Protein AF-A0A317WY91-F1 (afdb_monomer_lite)

Secondary structure (DSSP, 8-state):
--EEEEEEEE--HHHHHSS--SS-HHHHHHHHT--TTS--EEEEEEEEE-TT------TTSEEEEPP---SSTTS-------------TTS-PPPGGGS---SGGGTGGG-

InterPro domains:
  IPR025340 Protein of unknown function DUF4246 [PTHR33119] (3-110)
  IPR049192 Domain of unknown function DUF4246, C-terminal [PF14033] (2-110)

Foldseek 3Di:
DWWKKWKKAFDPCVVVVPDDPPPCQVVVCVVQVHDVPDGRMGGPGIDTGDPPDDDDDDPRIDIDTDDDDDPDNVDDDDDDDDDDDDDDPPDDDDDPVPVPPPDCVVCVVVD

Organism: NCBI:txid1448321

Radius of gyration: 21.19 Å; chains: 1; bounding box: 37×43×60 Å

Sequence (111 aa):
MPSHLEFRHTMDGKKWQTGECEHRCETLEAFFGFQRLMPAIQNLGSVLTKSGRLLAFSNTFQHRVQPLCITDATKPGHQKVLAMSLVGPYIHILSTANVPPQRKDWWADEV

pLDDT: mean 80.26, std 12.24, range [51.81, 96.56]

Structure (mmCIF, N/CA/C/O backbone):
data_AF-A0A317WY91-F1
#
_entry.id   AF-A0A317WY91-F1
#
loop_
_atom_site.group_PDB
_atom_site.id
_atom_site.type_symbol
_atom_site.label_atom_id
_atom_site.label_alt_id
_atom_site.label_comp_id
_atom_site.label_asym_id
_atom_site.label_entity_id
_atom_site.label_seq_id
_atom_site.pdbx_PDB_ins_code
_atom_site.Cartn_x
_atom_site.Cartn_y
_atom_site.Cartn_z
_atom_site.occupancy
_atom_site.B_iso_or_equiv
_atom_site.auth_seq_id
_atom_site.auth_comp_id
_atom_site.auth_asym_id
_atom_site.auth_atom_id
_atom_site.pdbx_PDB_model_num
ATOM 1 N N . MET A 1 1 ? -12.179 10.935 8.879 1.00 62.97 1 MET A N 1
ATOM 2 C CA . MET A 1 1 ? -11.136 11.484 7.989 1.00 62.97 1 MET A CA 1
ATOM 3 C C . MET A 1 1 ? -10.733 10.408 6.997 1.00 62.97 1 MET A C 1
ATOM 5 O O . MET A 1 1 ? -10.324 9.349 7.454 1.00 62.97 1 MET A O 1
ATOM 9 N N . PRO A 1 2 ? -10.944 10.604 5.686 1.00 72.44 2 PRO A N 1
ATOM 10 C CA . PRO A 1 2 ? -10.503 9.646 4.678 1.00 72.44 2 PRO A CA 1
ATOM 11 C C . PRO A 1 2 ? -9.007 9.850 4.371 1.00 72.44 2 PRO A C 1
ATOM 13 O O . PRO A 1 2 ? -8.600 10.956 4.025 1.00 72.44 2 PRO A O 1
ATOM 16 N N . SER A 1 3 ? -8.190 8.806 4.520 1.00 87.12 3 SER A N 1
ATOM 17 C CA . SER A 1 3 ? -6.778 8.797 4.093 1.00 87.12 3 SER A CA 1
ATOM 18 C C . SER A 1 3 ? -6.672 8.394 2.619 1.00 87.12 3 SER A C 1
ATOM 20 O O . SER A 1 3 ? -7.665 7.947 2.039 1.00 87.12 3 SER A O 1
ATOM 22 N N . HIS A 1 4 ? -5.510 8.534 1.979 1.00 93.31 4 HIS A N 1
ATOM 23 C CA . HIS A 1 4 ? -5.302 7.967 0.642 1.00 93.31 4 HIS A CA 1
ATOM 24 C C . HIS A 1 4 ? -4.435 6.715 0.696 1.00 93.31 4 HIS A C 1
ATOM 26 O O . HIS A 1 4 ? -3.550 6.580 1.541 1.00 93.31 4 HIS A O 1
ATOM 32 N N . LEU A 1 5 ? -4.680 5.827 -0.259 1.00 94.94 5 LEU A N 1
ATOM 33 C CA . LEU A 1 5 ? -3.800 4.725 -0.593 1.00 94.94 5 LEU A CA 1
ATOM 34 C C . LEU A 1 5 ? -3.016 5.119 -1.845 1.00 94.94 5 LEU A C 1
ATOM 36 O O . LEU A 1 5 ? -3.607 5.325 -2.904 1.00 94.94 5 LEU A O 1
ATOM 40 N N . GLU A 1 6 ? -1.710 5.300 -1.700 1.00 96.56 6 GLU A N 1
ATOM 41 C CA . GLU A 1 6 ? -0.792 5.577 -2.806 1.00 96.56 6 GLU A CA 1
ATOM 42 C C . GLU A 1 6 ? -0.290 4.284 -3.422 1.00 96.56 6 GLU A C 1
ATOM 44 O O . GLU A 1 6 ? -0.049 3.318 -2.699 1.00 96.56 6 GLU A O 1
ATOM 49 N N . P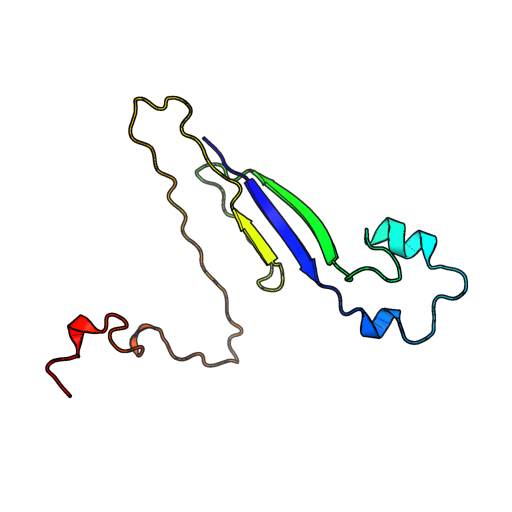HE A 1 7 ? -0.070 4.296 -4.733 1.00 95.88 7 PHE A N 1
ATOM 50 C CA . PHE A 1 7 ? 0.391 3.147 -5.493 1.00 95.88 7 PHE A CA 1
ATOM 51 C C . PHE A 1 7 ? 1.613 3.492 -6.339 1.00 95.88 7 PHE A C 1
ATOM 53 O O . PHE A 1 7 ? 1.689 4.543 -6.983 1.00 95.88 7 PHE A O 1
ATOM 60 N N . ARG A 1 8 ? 2.551 2.551 -6.390 1.00 93.69 8 ARG A N 1
ATOM 61 C CA . ARG A 1 8 ? 3.659 2.543 -7.343 1.00 93.69 8 ARG A CA 1
ATOM 62 C C . ARG A 1 8 ? 3.892 1.134 -7.869 1.00 93.69 8 ARG A C 1
ATOM 64 O O . ARG A 1 8 ? 3.567 0.142 -7.212 1.00 93.69 8 ARG A O 1
ATOM 71 N N . HIS A 1 9 ? 4.492 1.046 -9.041 1.00 90.81 9 HIS A N 1
ATOM 72 C CA . HIS A 1 9 ? 4.799 -0.214 -9.696 1.00 90.81 9 HIS A CA 1
ATOM 73 C C . HIS A 1 9 ? 6.255 -0.216 -10.151 1.00 90.81 9 HIS A C 1
ATOM 75 O O . HIS A 1 9 ? 6.724 0.740 -10.765 1.00 90.81 9 HIS A O 1
ATOM 81 N N . THR A 1 10 ? 6.980 -1.283 -9.823 1.00 86.56 10 THR A N 1
ATOM 82 C CA . THR A 1 10 ? 8.329 -1.501 -10.345 1.00 86.56 10 THR A CA 1
ATOM 83 C C . THR A 1 10 ? 8.211 -2.236 -11.668 1.00 86.56 10 THR A C 1
ATOM 85 O O . THR A 1 10 ? 7.693 -3.348 -11.717 1.00 86.56 10 THR A O 1
ATOM 88 N N . MET A 1 11 ? 8.694 -1.617 -12.735 1.00 76.69 11 MET A N 1
ATOM 89 C CA . MET A 1 11 ? 8.809 -2.256 -14.035 1.00 76.69 11 MET A CA 1
ATOM 90 C C . MET A 1 11 ? 10.113 -3.041 -14.123 1.00 76.69 11 MET A C 1
ATOM 92 O O . MET A 1 11 ? 11.126 -2.681 -13.520 1.00 76.69 11 MET A O 1
ATOM 96 N N . ASP A 1 12 ? 10.103 -4.104 -14.922 1.00 71.31 12 ASP A N 1
ATOM 97 C CA . ASP A 1 12 ? 11.321 -4.828 -15.260 1.00 71.31 12 ASP A CA 1
ATOM 98 C C . ASP A 1 12 ? 12.191 -3.973 -16.193 1.00 71.31 12 ASP A C 1
ATOM 100 O O . ASP A 1 12 ? 12.026 -3.970 -17.413 1.00 71.31 12 ASP A O 1
ATOM 104 N N . GLY A 1 13 ? 13.115 -3.218 -15.597 1.00 59.94 13 GLY A N 1
ATOM 105 C CA . GLY A 1 13 ? 14.046 -2.352 -16.316 1.00 59.94 13 GLY A CA 1
ATOM 106 C C . GLY A 1 13 ? 14.963 -3.103 -17.285 1.00 59.94 13 GLY A C 1
ATOM 107 O O . GLY A 1 13 ? 15.453 -2.489 -18.229 1.00 59.94 13 GLY A O 1
ATOM 108 N N . LYS A 1 14 ? 15.168 -4.421 -17.114 1.00 59.94 14 LYS A N 1
ATOM 109 C CA . LYS A 1 14 ? 16.048 -5.202 -17.999 1.00 59.94 14 LYS A CA 1
ATOM 110 C C . LYS A 1 14 ? 15.464 -5.333 -19.403 1.00 59.94 14 LYS A C 1
ATOM 112 O O . LYS A 1 14 ? 16.206 -5.174 -20.365 1.00 59.94 14 LYS A O 1
ATOM 117 N N . LYS A 1 15 ? 14.140 -5.505 -19.525 1.00 57.94 15 LYS A N 1
ATOM 118 C CA . LYS A 1 15 ? 13.442 -5.543 -20.826 1.00 57.94 15 LYS A CA 1
ATOM 119 C C . LYS A 1 15 ? 13.585 -4.245 -21.625 1.00 57.94 15 LYS A C 1
ATOM 121 O O . LYS A 1 15 ? 13.566 -4.288 -22.846 1.00 57.94 15 LYS A O 1
ATOM 126 N N . TRP A 1 16 ? 13.764 -3.113 -20.944 1.00 56.75 16 TRP A N 1
ATOM 127 C CA . TRP A 1 16 ? 13.928 -1.794 -21.567 1.00 56.75 16 TRP A CA 1
ATOM 128 C C . TRP A 1 16 ? 15.394 -1.411 -21.828 1.00 56.75 16 TRP A C 1
ATOM 130 O O . TRP A 1 16 ? 15.662 -0.469 -22.575 1.00 56.75 16 TRP A O 1
ATOM 140 N N . GLN A 1 17 ? 16.348 -2.118 -21.212 1.00 53.62 17 GLN A N 1
ATOM 141 C CA . GLN A 1 17 ? 17.788 -1.899 -21.392 1.00 53.62 17 GLN A CA 1
ATOM 142 C C . GLN A 1 17 ? 18.343 -2.663 -22.603 1.00 53.62 17 GLN A C 1
ATOM 144 O O . GLN A 1 17 ? 19.253 -2.174 -23.267 1.00 53.62 17 GLN A O 1
ATOM 149 N N . THR A 1 18 ? 17.770 -3.820 -22.943 1.00 51.81 18 THR A N 1
ATOM 150 C CA . THR A 1 18 ? 18.139 -4.602 -24.131 1.00 51.81 18 THR A CA 1
ATOM 151 C C . THR A 1 18 ? 17.366 -4.150 -25.377 1.00 51.81 18 THR A C 1
ATOM 153 O O . THR A 1 18 ? 16.417 -4.796 -25.796 1.00 51.81 18 THR A O 1
ATOM 156 N N . GLY A 1 19 ? 17.799 -3.048 -25.994 1.00 55.41 19 GLY A N 1
ATOM 157 C CA . GLY A 1 19 ? 18.022 -3.073 -27.448 1.00 55.41 19 GLY A CA 1
ATOM 158 C C . GLY A 1 19 ? 16.947 -2.646 -28.460 1.00 55.41 19 GLY A C 1
ATOM 159 O O . GLY A 1 19 ? 17.152 -2.959 -29.623 1.00 55.41 19 GLY A O 1
ATOM 160 N N . GLU A 1 20 ? 15.873 -1.914 -28.130 1.00 53.28 20 GLU A N 1
ATOM 161 C CA . GLU A 1 20 ? 14.932 -1.450 -29.192 1.00 53.28 20 GLU A CA 1
ATOM 162 C C . GLU A 1 20 ? 14.621 0.053 -29.225 1.00 53.28 20 GLU A C 1
ATOM 164 O O . GLU A 1 20 ? 13.972 0.541 -30.149 1.00 53.28 20 GLU A O 1
ATOM 169 N N . CYS A 1 21 ? 15.092 0.835 -28.257 1.00 55.34 21 CYS A N 1
ATOM 170 C CA . CYS A 1 21 ? 14.713 2.245 -28.171 1.00 55.34 21 CYS A CA 1
ATOM 171 C C . CYS A 1 21 ? 15.913 3.160 -28.443 1.00 55.34 21 CYS A C 1
ATOM 173 O O . CYS A 1 21 ? 16.458 3.772 -27.528 1.00 55.34 21 CYS A O 1
ATOM 175 N N . GLU A 1 22 ? 16.371 3.243 -29.690 1.00 55.66 22 GLU A N 1
ATOM 176 C CA . GLU A 1 22 ? 17.392 4.235 -30.076 1.00 55.66 22 GLU A CA 1
ATOM 177 C C . GLU A 1 22 ? 16.753 5.577 -30.486 1.00 55.66 22 GLU A C 1
ATOM 179 O O . GLU A 1 22 ? 17.348 6.633 -30.297 1.00 55.66 22 GLU A O 1
ATOM 184 N N . HIS A 1 23 ? 15.483 5.566 -30.924 1.00 55.00 23 HIS A N 1
ATOM 185 C CA . HIS A 1 23 ? 14.790 6.763 -31.436 1.00 55.00 23 HIS A CA 1
ATOM 186 C C . HIS A 1 23 ? 13.370 7.002 -30.874 1.00 55.00 23 HIS A C 1
ATOM 188 O O . HIS A 1 23 ? 12.654 7.870 -31.364 1.00 55.00 23 HIS A O 1
ATOM 194 N N . ARG A 1 24 ? 12.929 6.249 -29.849 1.00 56.72 24 ARG A N 1
ATOM 195 C CA . ARG A 1 24 ? 11.557 6.340 -29.286 1.00 56.72 24 ARG A CA 1
ATOM 196 C C . ARG A 1 24 ? 11.469 6.434 -27.758 1.00 56.72 24 ARG A C 1
ATOM 198 O O . ARG A 1 24 ? 10.391 6.263 -27.198 1.00 56.72 24 ARG A O 1
ATOM 205 N N . CYS A 1 25 ? 12.574 6.716 -27.071 1.00 61.69 25 CYS A N 1
ATOM 206 C CA . CYS A 1 25 ? 12.590 6.728 -25.604 1.00 61.69 25 CYS A CA 1
ATOM 207 C C . CYS A 1 25 ? 11.711 7.805 -24.984 1.00 61.69 25 CYS A C 1
ATOM 209 O O . CYS A 1 25 ? 10.965 7.497 -24.066 1.00 61.69 25 CYS A O 1
ATOM 211 N N . GLU A 1 26 ? 11.731 9.025 -25.514 1.00 67.25 26 GLU A N 1
ATOM 212 C CA . GLU A 1 26 ? 11.035 10.157 -24.887 1.00 67.25 26 GLU A CA 1
ATOM 213 C C . GLU A 1 26 ? 9.517 9.938 -24.788 1.00 67.25 26 GLU A C 1
ATOM 215 O O . GLU A 1 26 ? 8.895 10.266 -23.781 1.00 67.25 26 GLU A O 1
ATOM 220 N N . THR A 1 27 ? 8.911 9.312 -25.802 1.00 71.62 27 THR A N 1
ATOM 221 C CA . THR A 1 27 ? 7.467 9.017 -25.798 1.00 71.62 27 THR A CA 1
ATOM 222 C C . THR A 1 27 ? 7.096 7.923 -24.803 1.00 71.62 27 THR A C 1
ATOM 224 O O . THR A 1 27 ? 6.060 8.021 -24.151 1.00 71.62 27 THR A O 1
ATOM 227 N N . LEU A 1 28 ? 7.938 6.901 -24.651 1.00 73.38 28 LEU A N 1
ATOM 228 C CA . LEU A 1 28 ? 7.713 5.820 -23.690 1.00 73.38 28 LEU A CA 1
ATOM 229 C C . LEU A 1 28 ? 7.953 6.289 -22.255 1.00 73.38 28 LEU A C 1
ATOM 231 O O . LEU A 1 28 ? 7.174 5.953 -21.369 1.00 73.38 28 LEU A O 1
ATOM 235 N N . GLU A 1 29 ? 8.977 7.107 -22.034 1.00 76.69 29 GLU A N 1
ATOM 236 C CA . GLU A 1 29 ? 9.258 7.741 -20.745 1.00 76.69 29 GLU A CA 1
ATOM 237 C C . GLU A 1 29 ? 8.110 8.652 -20.307 1.00 76.69 29 GLU A C 1
ATOM 239 O O . GLU A 1 29 ? 7.654 8.557 -19.169 1.00 76.69 29 GLU A O 1
ATOM 244 N N . ALA A 1 30 ? 7.570 9.461 -21.224 1.00 78.25 30 ALA A N 1
ATOM 245 C CA . ALA A 1 30 ? 6.391 10.282 -20.959 1.00 78.25 30 ALA A CA 1
ATOM 246 C C . ALA A 1 30 ? 5.135 9.436 -20.691 1.00 78.25 30 ALA A C 1
ATOM 248 O O . ALA A 1 30 ? 4.376 9.733 -19.770 1.00 78.25 30 ALA A O 1
ATOM 249 N N . PHE A 1 31 ? 4.917 8.370 -21.468 1.00 79.62 31 PHE A N 1
ATOM 250 C CA . PHE A 1 31 ? 3.734 7.516 -21.334 1.00 79.62 31 PHE A CA 1
ATOM 251 C C . PHE A 1 31 ? 3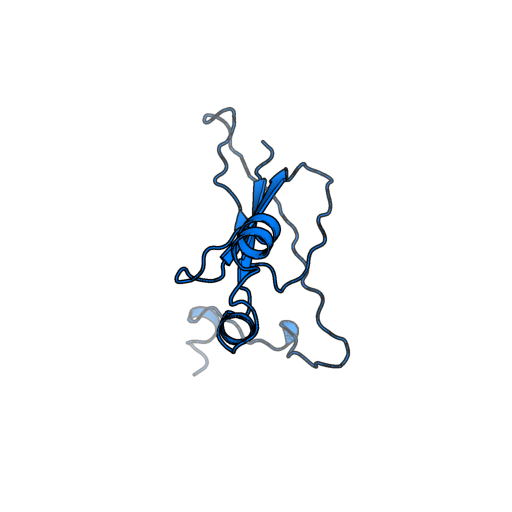.743 6.696 -20.039 1.00 79.62 31 PHE A C 1
ATOM 253 O O . PHE A 1 31 ? 2.733 6.595 -19.342 1.00 79.62 31 PHE A O 1
ATOM 260 N N . PHE A 1 32 ? 4.886 6.106 -19.703 1.00 75.25 32 PHE A N 1
ATOM 261 C CA . PHE A 1 32 ? 5.037 5.244 -18.535 1.00 75.25 32 PHE A CA 1
ATOM 262 C C . PHE A 1 32 ? 5.528 5.989 -17.287 1.00 75.25 32 PHE A C 1
ATOM 264 O O . PHE A 1 32 ? 5.487 5.421 -16.195 1.00 75.25 32 PHE A O 1
ATOM 271 N N . GLY A 1 33 ? 5.949 7.247 -17.415 1.00 75.00 33 GLY A N 1
ATOM 272 C CA . GLY A 1 33 ? 6.340 8.113 -16.304 1.00 75.00 33 GLY A CA 1
ATOM 273 C C . GLY A 1 33 ? 7.649 7.712 -15.619 1.00 75.00 33 GLY A C 1
ATOM 274 O O . GLY A 1 33 ? 7.750 7.849 -14.400 1.00 75.00 33 GLY A O 1
ATOM 275 N N . PHE A 1 34 ? 8.630 7.195 -16.364 1.00 73.56 34 PHE A N 1
ATOM 276 C CA . PHE A 1 34 ? 9.966 6.856 -15.848 1.00 73.56 34 PHE A CA 1
ATOM 277 C C . PHE A 1 34 ? 11.068 7.458 -16.729 1.00 73.56 34 PHE A C 1
ATOM 279 O O . PHE A 1 34 ? 10.792 7.879 -17.842 1.00 73.56 34 PHE A O 1
ATOM 286 N N . GLN A 1 35 ? 12.312 7.494 -16.241 1.00 72.44 35 GLN A N 1
ATOM 287 C CA . GLN A 1 35 ? 13.476 8.003 -16.983 1.00 72.44 35 GLN A CA 1
ATOM 288 C C . GLN A 1 35 ? 14.482 6.879 -17.247 1.00 72.44 35 GLN A C 1
ATOM 290 O O . GLN A 1 35 ? 14.757 6.078 -16.341 1.00 72.44 35 GLN A O 1
ATOM 295 N N . ARG A 1 36 ? 15.080 6.826 -18.449 1.00 63.28 36 ARG A N 1
ATOM 296 C CA . ARG A 1 36 ? 16.275 6.006 -18.697 1.00 63.28 36 ARG A CA 1
ATOM 297 C C . ARG A 1 36 ? 17.336 6.371 -17.665 1.00 63.28 36 ARG A C 1
ATOM 299 O O . ARG A 1 36 ? 17.602 7.543 -17.441 1.00 63.28 36 ARG A O 1
ATOM 306 N N . LEU A 1 37 ? 17.962 5.356 -17.071 1.00 69.88 37 LEU A N 1
ATOM 307 C CA . LEU A 1 37 ? 18.993 5.459 -16.021 1.00 69.88 37 LEU A CA 1
ATOM 308 C C . LEU A 1 37 ? 18.482 5.677 -14.587 1.00 69.88 37 LEU A C 1
ATOM 310 O O . LEU A 1 37 ? 19.272 5.553 -13.654 1.00 69.88 37 LEU A O 1
ATOM 314 N N . MET A 1 38 ? 17.184 5.900 -14.379 1.00 71.25 38 MET A N 1
ATOM 315 C CA . MET A 1 38 ? 16.580 5.864 -13.043 1.00 71.25 38 MET A CA 1
ATOM 316 C C . MET A 1 38 ? 15.983 4.480 -12.752 1.00 71.25 38 MET A C 1
ATOM 318 O O . MET A 1 38 ? 15.722 3.707 -13.682 1.00 71.25 38 MET A O 1
ATOM 322 N N . PRO A 1 39 ? 15.740 4.129 -11.473 1.00 73.88 39 PRO A N 1
ATOM 323 C CA . PRO A 1 39 ? 14.938 2.959 -11.148 1.00 73.88 39 PRO A CA 1
ATOM 324 C C . PRO A 1 39 ? 13.620 3.015 -11.923 1.00 73.88 39 PRO A C 1
ATOM 326 O O . PRO A 1 39 ? 12.938 4.039 -11.897 1.00 73.88 39 PRO A O 1
ATOM 329 N N . ALA A 1 40 ? 13.269 1.924 -12.606 1.00 79.75 40 ALA A N 1
ATOM 330 C CA . ALA A 1 40 ? 12.058 1.829 -13.416 1.00 79.75 40 ALA A CA 1
ATOM 331 C C . ALA A 1 40 ? 10.819 1.737 -12.507 1.00 79.75 40 ALA A C 1
ATOM 333 O O . ALA A 1 40 ? 10.202 0.685 -12.350 1.00 79.75 40 ALA A O 1
ATOM 334 N N . ILE A 1 41 ? 10.510 2.835 -11.823 1.00 85.75 41 ILE A N 1
ATOM 335 C CA . ILE A 1 41 ? 9.404 2.976 -10.885 1.00 85.75 41 ILE A CA 1
ATOM 336 C C . ILE A 1 41 ? 8.382 3.899 -11.528 1.00 85.75 41 ILE A C 1
ATOM 338 O O . ILE A 1 41 ? 8.660 5.067 -11.781 1.00 85.75 41 ILE A O 1
ATOM 342 N N . GLN A 1 42 ? 7.182 3.376 -11.732 1.00 87.25 42 GLN A N 1
ATOM 343 C CA . GLN A 1 42 ? 6.029 4.152 -12.153 1.00 87.25 42 GLN A CA 1
ATOM 344 C C . GLN A 1 42 ? 5.189 4.519 -10.939 1.00 87.25 42 GLN A C 1
ATOM 346 O O . GLN A 1 42 ? 4.705 3.644 -10.213 1.00 87.25 42 GLN A O 1
ATOM 351 N N . ASN A 1 43 ? 4.986 5.816 -10.733 1.00 89.75 43 ASN A N 1
ATOM 352 C CA . ASN A 1 43 ? 4.042 6.313 -9.741 1.00 89.75 43 ASN A CA 1
ATOM 353 C C . ASN A 1 43 ? 2.632 6.264 -10.339 1.00 89.75 43 ASN A C 1
ATOM 355 O O . ASN A 1 43 ? 2.358 6.930 -11.332 1.00 89.75 43 ASN A O 1
ATOM 359 N N . LEU A 1 44 ? 1.742 5.474 -9.737 1.00 91.69 44 LEU A N 1
ATOM 360 C CA . LEU A 1 44 ? 0.364 5.289 -10.212 1.00 91.69 44 LEU A CA 1
ATOM 361 C C . LEU A 1 44 ? -0.619 6.284 -9.569 1.00 91.69 44 LEU A C 1
ATOM 363 O O . LEU A 1 44 ? -1.792 6.322 -9.929 1.00 91.69 44 LEU A O 1
ATOM 367 N N . GLY A 1 45 ? -0.144 7.093 -8.618 1.00 93.19 45 GLY A N 1
ATOM 368 C CA . GLY A 1 45 ? -0.939 8.098 -7.918 1.00 93.19 45 GLY A CA 1
ATOM 369 C C . GLY A 1 45 ? -1.579 7.564 -6.640 1.00 93.19 45 GLY A C 1
ATOM 370 O O . GLY A 1 45 ? -1.078 6.623 -6.021 1.00 93.19 45 GLY A O 1
ATOM 371 N N . SER A 1 46 ? -2.666 8.203 -6.206 1.00 95.44 46 SER A N 1
ATOM 372 C CA . SER A 1 46 ? -3.329 7.890 -4.941 1.00 95.44 46 SER A CA 1
ATOM 373 C C . SER A 1 46 ? -4.848 7.843 -5.071 1.00 95.44 46 SER A C 1
ATOM 375 O O . SER A 1 46 ? -5.449 8.509 -5.914 1.00 95.44 46 SER A O 1
ATOM 377 N N . VAL A 1 47 ? -5.482 7.035 -4.221 1.00 95.19 47 VAL A N 1
ATOM 378 C CA . VAL A 1 47 ? -6.936 6.859 -4.190 1.00 95.19 47 VAL A CA 1
ATOM 379 C C . VAL A 1 47 ? -7.460 7.136 -2.792 1.00 95.19 47 VAL A C 1
ATOM 381 O O . VAL A 1 47 ? -6.969 6.596 -1.803 1.00 95.19 47 VAL A O 1
ATOM 384 N N . LEU A 1 48 ? -8.505 7.956 -2.708 1.00 93.19 48 LEU A N 1
ATOM 385 C CA . LEU A 1 48 ? -9.157 8.294 -1.449 1.00 93.19 48 LEU A CA 1
ATOM 386 C C . LEU A 1 48 ? -9.869 7.075 -0.830 1.00 93.19 48 LEU A C 1
ATOM 388 O O . LEU A 1 48 ? -10.761 6.480 -1.448 1.00 93.19 48 LEU A O 1
ATOM 392 N N . THR A 1 49 ? -9.538 6.754 0.418 1.00 92.19 49 THR A N 1
ATOM 393 C CA . THR A 1 49 ? -10.117 5.656 1.210 1.00 92.19 49 THR A CA 1
ATOM 394 C C . THR A 1 49 ? -11.283 6.170 2.060 1.00 92.19 49 THR A C 1
ATOM 396 O O . THR A 1 49 ? -11.162 6.548 3.225 1.00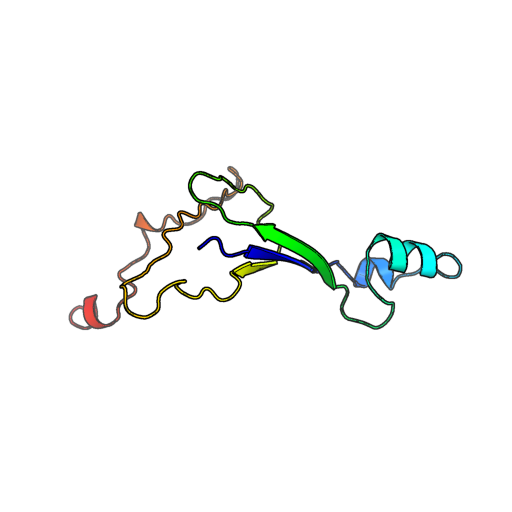 92.19 49 THR A O 1
ATOM 399 N N . LYS A 1 50 ? -12.463 6.259 1.440 1.00 89.75 50 LYS A N 1
ATOM 400 C CA . LYS A 1 50 ? -13.699 6.625 2.148 1.00 89.75 50 LYS A CA 1
ATOM 401 C C . LYS A 1 50 ? -14.286 5.406 2.861 1.00 89.75 50 LYS A C 1
ATOM 403 O O . LYS A 1 50 ? -14.149 4.285 2.383 1.00 89.75 50 LYS A O 1
ATOM 408 N N . SER A 1 51 ? -14.990 5.637 3.969 1.00 89.50 51 SER A N 1
ATOM 409 C CA . SER A 1 51 ? -15.784 4.583 4.612 1.00 89.50 51 SER A CA 1
ATOM 410 C C . SER A 1 51 ? -16.800 3.995 3.625 1.00 89.50 51 SER A C 1
ATOM 412 O O . SER A 1 51 ? -17.330 4.721 2.783 1.00 89.50 51 SER A O 1
ATOM 414 N N . GLY A 1 52 ? -17.040 2.685 3.711 1.00 91.50 52 GLY A N 1
ATOM 415 C CA . GLY A 1 52 ? -17.949 1.962 2.814 1.00 91.50 52 GLY A CA 1
ATOM 416 C C . GLY A 1 52 ? -17.422 1.741 1.391 1.00 91.50 52 GLY A C 1
ATOM 417 O O . GLY A 1 52 ? -18.164 1.254 0.544 1.00 91.50 52 GLY A O 1
ATOM 418 N N . ARG A 1 53 ? -16.160 2.087 1.099 1.00 92.81 53 ARG A N 1
ATOM 419 C CA . ARG A 1 53 ? -15.535 1.852 -0.210 1.00 92.81 53 ARG A CA 1
ATOM 420 C C . ARG A 1 53 ? -14.691 0.582 -0.198 1.00 92.81 53 ARG A C 1
ATOM 422 O O . ARG A 1 53 ? -13.801 0.444 0.636 1.00 92.81 53 ARG A O 1
ATOM 429 N N . LEU A 1 54 ? -14.911 -0.277 -1.190 1.00 94.56 54 LEU A N 1
ATOM 430 C CA . LEU A 1 54 ? -14.027 -1.393 -1.513 1.00 94.56 54 LEU A CA 1
ATOM 431 C C . LEU A 1 54 ? -13.030 -0.965 -2.596 1.00 94.56 54 LEU A C 1
ATOM 433 O O . LEU A 1 54 ? -13.413 -0.330 -3.578 1.00 94.56 54 LEU A O 1
ATOM 437 N N . LEU A 1 55 ? -11.755 -1.305 -2.406 1.00 94.19 55 LEU A N 1
ATOM 438 C CA . LEU A 1 55 ? -10.696 -1.126 -3.398 1.00 94.19 55 LEU A CA 1
ATOM 439 C C . LEU A 1 55 ? -10.141 -2.503 -3.763 1.00 94.19 55 LEU A C 1
ATOM 441 O O . LEU A 1 55 ? -9.708 -3.238 -2.881 1.00 94.19 55 LEU A O 1
ATOM 445 N N . ALA A 1 56 ? -10.151 -2.831 -5.052 1.00 95.12 56 ALA A N 1
ATOM 446 C CA . ALA A 1 56 ? -9.546 -4.043 -5.590 1.00 95.12 56 ALA A CA 1
ATOM 447 C C . ALA A 1 56 ? -8.407 -3.647 -6.532 1.00 95.12 56 ALA A C 1
ATOM 449 O O . ALA A 1 56 ? -8.595 -2.822 -7.426 1.00 95.12 56 ALA A O 1
ATOM 450 N N . PHE A 1 57 ? -7.223 -4.207 -6.310 1.00 94.69 57 PHE A N 1
ATOM 451 C CA . PHE A 1 57 ? -6.028 -3.918 -7.095 1.00 94.69 57 PHE A CA 1
ATOM 452 C C . PHE A 1 57 ? -5.102 -5.138 -7.119 1.00 94.69 57 PHE A C 1
ATOM 454 O O . PHE A 1 57 ? -5.249 -6.056 -6.315 1.00 94.69 57 PHE A O 1
ATOM 461 N N . SER A 1 58 ? -4.159 -5.161 -8.064 1.00 92.50 58 SER A N 1
ATOM 462 C CA . SER A 1 58 ? -3.182 -6.246 -8.171 1.00 92.50 58 SER A CA 1
ATOM 463 C C . SER A 1 58 ? -2.208 -6.239 -6.991 1.00 92.50 58 SER A C 1
ATOM 465 O O . SER A 1 58 ? -1.631 -5.198 -6.676 1.00 92.50 58 SER A O 1
ATOM 467 N N . ASN A 1 59 ? -1.919 -7.415 -6.424 1.00 90.50 59 ASN A N 1
ATOM 468 C CA . ASN A 1 59 ? -0.889 -7.585 -5.388 1.00 90.50 59 ASN A CA 1
ATOM 469 C C . ASN A 1 59 ? 0.529 -7.221 -5.876 1.00 90.50 59 ASN A C 1
ATOM 471 O O . ASN A 1 59 ? 1.440 -7.090 -5.065 1.00 90.50 59 ASN A O 1
ATOM 475 N N . THR A 1 60 ? 0.731 -7.056 -7.190 1.00 88.56 60 THR A N 1
ATOM 476 C CA . THR A 1 60 ? 2.006 -6.593 -7.765 1.00 88.56 60 THR A CA 1
ATOM 477 C C . THR A 1 60 ? 2.262 -5.103 -7.539 1.00 88.56 60 THR A C 1
ATOM 479 O O . THR A 1 60 ? 3.393 -4.643 -7.706 1.00 88.56 60 THR A O 1
ATOM 482 N N . PHE A 1 61 ? 1.241 -4.328 -7.162 1.00 93.12 61 PHE A N 1
ATOM 483 C CA . PHE A 1 61 ? 1.413 -2.918 -6.842 1.00 93.12 61 PHE A CA 1
ATOM 484 C C . PHE A 1 61 ? 1.937 -2.751 -5.421 1.00 93.12 61 PHE A C 1
ATOM 486 O O . PHE A 1 61 ? 1.358 -3.237 -4.447 1.00 93.12 61 PHE A O 1
ATOM 493 N N . GLN A 1 62 ? 3.017 -1.988 -5.297 1.00 94.12 62 GLN A N 1
ATOM 494 C CA . GLN A 1 62 ? 3.462 -1.510 -3.999 1.00 94.12 62 GLN A CA 1
ATOM 495 C C . GLN A 1 62 ? 2.532 -0.377 -3.584 1.00 94.12 62 GLN A C 1
ATOM 497 O O . GLN A 1 62 ? 2.267 0.528 -4.378 1.00 94.12 62 GLN A O 1
ATOM 502 N N . HIS A 1 63 ? 2.050 -0.414 -2.347 1.00 94.38 63 HIS A N 1
ATOM 503 C CA . HIS A 1 63 ? 1.139 0.599 -1.843 1.00 94.38 63 HIS A CA 1
ATOM 504 C C . HIS A 1 63 ? 1.591 1.170 -0.503 1.00 94.38 63 HIS A C 1
ATOM 506 O O . HIS A 1 63 ? 2.268 0.503 0.281 1.00 94.38 63 HIS A O 1
ATOM 512 N N . ARG A 1 64 ? 1.198 2.418 -0.242 1.00 93.81 64 ARG A N 1
ATOM 513 C CA . ARG A 1 64 ? 1.442 3.120 1.021 1.00 93.81 64 ARG A CA 1
ATOM 514 C C . ARG A 1 64 ? 0.150 3.756 1.509 1.00 93.81 64 ARG A C 1
ATOM 516 O O . ARG A 1 64 ? -0.471 4.537 0.791 1.00 93.81 64 ARG A O 1
ATOM 523 N N . VAL A 1 65 ? -0.231 3.456 2.748 1.00 92.06 65 VAL A N 1
ATOM 524 C CA . VAL A 1 65 ? -1.282 4.210 3.442 1.00 92.06 65 VAL A CA 1
ATOM 525 C C . VAL A 1 65 ? -0.691 5.564 3.828 1.00 92.06 65 VAL A C 1
ATOM 527 O O . VAL A 1 65 ? 0.300 5.618 4.557 1.00 92.06 65 VAL A O 1
ATOM 530 N N . GLN A 1 66 ? -1.250 6.654 3.302 1.00 90.50 66 GLN A N 1
ATOM 531 C CA . GLN A 1 66 ? -0.808 7.999 3.668 1.00 90.50 66 GLN A CA 1
ATOM 532 C C . GLN A 1 66 ? -1.055 8.269 5.163 1.00 90.50 66 GLN A C 1
ATOM 534 O O . GLN A 1 66 ? -2.024 7.743 5.722 1.00 90.50 66 GLN A O 1
ATOM 539 N N . PRO A 1 67 ? -0.226 9.119 5.806 1.00 87.31 67 PRO A N 1
ATOM 540 C CA . PRO A 1 67 ? -0.449 9.534 7.185 1.00 87.31 67 PRO A CA 1
ATOM 541 C C . PRO A 1 67 ? -1.870 10.057 7.393 1.00 87.31 67 PRO A C 1
ATOM 543 O O . PRO A 1 67 ? -2.411 10.786 6.561 1.00 87.31 67 PRO A O 1
ATOM 546 N N . LEU A 1 68 ? -2.467 9.684 8.520 1.00 84.50 68 LEU A N 1
ATOM 547 C CA . LEU A 1 68 ? -3.805 10.107 8.906 1.00 84.50 68 LEU A CA 1
ATOM 548 C C . LEU A 1 68 ? -3.731 10.928 10.189 1.00 84.50 68 LEU A C 1
ATOM 550 O O . LEU A 1 68 ? -3.037 10.557 11.132 1.00 84.50 68 LEU A O 1
ATOM 554 N N . CYS A 1 69 ? -4.491 12.017 10.223 1.00 81.19 69 CYS A N 1
ATOM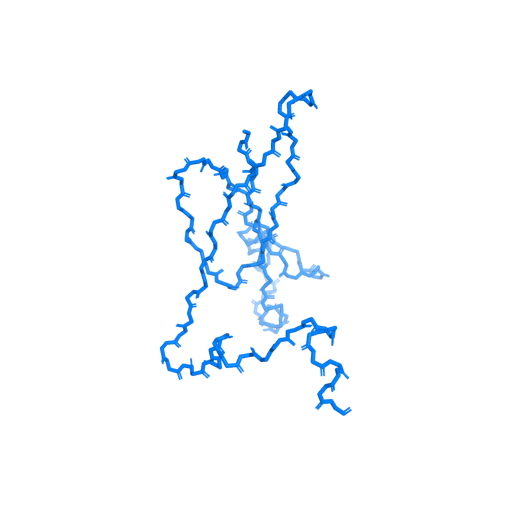 555 C CA . CYS A 1 69 ? -4.706 12.813 11.422 1.00 81.19 69 CYS A CA 1
ATOM 556 C C . CYS A 1 69 ? -6.203 12.884 11.716 1.00 81.19 69 CYS A C 1
ATOM 558 O O . CYS A 1 69 ? -7.044 12.941 10.811 1.00 81.19 69 CYS A O 1
ATOM 560 N N . ILE A 1 70 ? -6.541 12.871 13.000 1.00 85.81 70 ILE A N 1
ATOM 561 C CA . ILE A 1 70 ? -7.906 13.106 13.459 1.00 85.81 70 ILE A CA 1
ATOM 562 C C . ILE A 1 70 ? -8.193 14.597 13.252 1.00 85.81 70 ILE A C 1
ATOM 564 O O . ILE A 1 70 ? -7.342 15.432 13.537 1.00 85.81 70 ILE A O 1
ATOM 568 N N . THR A 1 71 ? -9.376 14.943 12.737 1.00 84.69 71 THR A N 1
ATOM 569 C CA . THR A 1 71 ? -9.770 16.351 12.518 1.00 84.69 71 THR A CA 1
ATOM 570 C C . THR A 1 71 ? -9.750 17.156 13.808 1.00 84.69 71 THR A C 1
ATOM 572 O O . THR A 1 71 ? -9.406 18.329 13.811 1.00 84.69 71 THR A O 1
ATOM 575 N N . ASP A 1 72 ? -10.145 16.499 14.892 1.00 87.94 72 ASP A N 1
ATOM 576 C CA . ASP A 1 72 ? -10.195 17.035 16.237 1.00 87.94 72 ASP A CA 1
ATOM 577 C C . ASP A 1 72 ? -9.291 16.173 17.120 1.00 87.94 72 ASP A C 1
ATOM 579 O O . ASP A 1 72 ? -9.658 15.061 17.502 1.00 87.94 72 ASP A O 1
ATOM 583 N N . ALA A 1 73 ? -8.094 16.681 17.410 1.00 87.00 73 ALA A N 1
ATOM 584 C CA . ALA A 1 73 ? -7.081 15.973 18.188 1.00 87.00 73 ALA A CA 1
ATOM 585 C C . ALA A 1 73 ? -7.485 15.741 19.656 1.00 87.00 73 ALA A C 1
ATOM 587 O O . ALA A 1 73 ? -6.829 14.969 20.349 1.00 87.00 73 ALA A O 1
ATOM 588 N N . THR A 1 74 ? -8.560 16.380 20.134 1.00 91.12 74 THR A N 1
ATOM 589 C CA . THR A 1 74 ? -9.076 16.175 21.497 1.00 91.12 74 THR A CA 1
ATOM 590 C C . THR A 1 74 ? -9.923 14.909 21.625 1.00 91.12 74 THR A C 1
ATOM 592 O O . THR A 1 74 ? -10.205 14.461 22.736 1.00 91.12 74 THR A O 1
ATOM 595 N N . LYS A 1 75 ? -10.327 14.310 20.497 1.00 87.62 75 LYS A N 1
ATOM 596 C CA . LYS A 1 75 ? -11.173 13.116 20.459 1.00 87.62 75 LYS A CA 1
ATOM 597 C C . LYS A 1 75 ? -10.360 11.875 20.088 1.00 87.62 75 LYS A C 1
ATOM 599 O O . LYS A 1 75 ? -9.485 11.952 19.225 1.00 87.62 75 LYS A O 1
ATOM 604 N N . PRO A 1 76 ? -10.682 10.701 20.660 1.00 84.25 76 PRO A N 1
ATOM 605 C CA . PRO A 1 76 ? -10.112 9.446 20.192 1.00 84.25 76 PRO A CA 1
ATOM 606 C C . PRO A 1 76 ? -10.550 9.185 18.747 1.00 84.25 76 PRO A C 1
ATOM 608 O O . PRO A 1 76 ? -11.710 9.385 18.381 1.00 84.25 76 PRO A O 1
ATOM 611 N N . GLY A 1 77 ? -9.630 8.701 17.920 1.00 84.06 77 GLY A N 1
ATOM 612 C CA . GLY A 1 77 ? -9.893 8.417 16.516 1.00 84.06 77 GLY A CA 1
ATOM 613 C C . GLY A 1 77 ? -9.159 7.170 16.062 1.00 84.06 77 GLY A C 1
ATOM 614 O O . GLY A 1 77 ? -8.077 6.852 16.544 1.00 84.06 77 GLY A O 1
ATOM 615 N N . HIS A 1 78 ? -9.783 6.437 15.148 1.00 84.31 78 HIS A N 1
ATOM 616 C CA . HIS A 1 78 ? -9.235 5.213 14.583 1.00 84.31 78 HIS A CA 1
ATOM 617 C C . HIS A 1 78 ? -9.747 5.027 13.150 1.00 84.31 78 HIS A C 1
ATOM 619 O O . HIS A 1 78 ? -10.832 5.498 12.801 1.00 84.31 78 HIS A O 1
ATOM 625 N N . GLN A 1 79 ? -8.977 4.320 12.322 1.00 84.31 79 GLN A N 1
ATOM 626 C CA . GLN A 1 79 ? -9.385 3.885 10.987 1.00 84.31 79 GLN A CA 1
ATOM 627 C C . GLN A 1 79 ? -9.375 2.356 10.959 1.00 84.31 79 GLN A C 1
ATOM 629 O O . GLN A 1 79 ? -8.340 1.741 11.197 1.00 84.31 79 GLN A O 1
ATOM 634 N N . LYS A 1 80 ? -10.530 1.737 10.687 1.00 88.19 80 LYS A N 1
ATOM 635 C CA . LYS A 1 80 ? -10.628 0.283 10.501 1.00 88.19 80 LYS A CA 1
ATOM 636 C C . LYS A 1 80 ? -10.511 -0.041 9.020 1.00 88.19 80 LYS A C 1
ATOM 638 O O . LYS A 1 80 ? -11.205 0.565 8.205 1.00 88.19 80 LYS A O 1
ATOM 643 N N . VAL A 1 81 ? -9.654 -0.999 8.693 1.00 89.06 81 VAL A N 1
ATOM 644 C CA . VAL A 1 81 ? -9.453 -1.499 7.332 1.00 89.06 81 VAL A CA 1
ATOM 645 C C . VAL A 1 81 ? -9.487 -3.018 7.384 1.00 89.06 81 VAL A C 1
ATOM 647 O O . VAL A 1 81 ? -8.856 -3.619 8.249 1.00 89.06 81 VAL A O 1
ATOM 650 N N . LEU A 1 82 ? -10.225 -3.624 6.457 1.00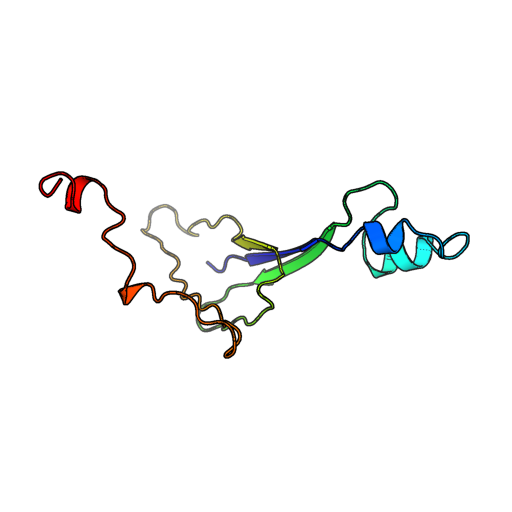 91.50 82 LEU A N 1
ATOM 651 C CA . LEU A 1 82 ? -10.157 -5.052 6.184 1.00 91.50 82 LEU A CA 1
ATOM 652 C C . LEU A 1 82 ? -9.452 -5.230 4.841 1.00 91.50 82 LEU A C 1
ATOM 654 O O . LEU A 1 82 ? -9.919 -4.708 3.830 1.00 91.50 82 LEU A O 1
ATOM 658 N N . ALA A 1 83 ? -8.328 -5.940 4.847 1.00 92.19 83 ALA A N 1
ATOM 659 C CA . ALA A 1 83 ? -7.569 -6.266 3.650 1.00 92.19 83 ALA A CA 1
ATOM 660 C C . ALA A 1 83 ? -7.633 -7.773 3.405 1.00 92.19 83 ALA A C 1
ATOM 662 O O . ALA A 1 83 ? -7.477 -8.568 4.332 1.00 92.19 83 ALA A O 1
ATOM 663 N N . MET A 1 84 ? -7.864 -8.154 2.153 1.00 90.69 84 MET A N 1
ATOM 664 C CA . MET A 1 84 ? -7.882 -9.543 1.714 1.00 90.69 84 MET A CA 1
ATOM 665 C C . MET A 1 84 ? -6.963 -9.669 0.506 1.00 90.69 84 MET A C 1
ATOM 667 O O . MET A 1 84 ? -7.064 -8.877 -0.429 1.00 90.69 84 MET A O 1
ATOM 671 N N . SER A 1 85 ? -6.095 -10.674 0.522 1.00 87.75 85 SER A N 1
ATOM 672 C CA . SER A 1 85 ? -5.223 -10.992 -0.606 1.00 87.75 85 SER A CA 1
ATOM 673 C C . SER A 1 85 ? -5.754 -12.235 -1.298 1.00 87.75 85 SER A C 1
ATOM 675 O O . SER A 1 85 ? -5.826 -13.301 -0.689 1.00 87.75 85 SER A O 1
ATOM 677 N N . LEU A 1 86 ? -6.118 -12.106 -2.572 1.00 87.81 86 LEU A N 1
ATOM 678 C CA . LEU A 1 86 ? -6.476 -13.262 -3.383 1.00 87.81 86 LEU A CA 1
ATOM 679 C C . LEU A 1 86 ? -5.200 -13.954 -3.870 1.00 87.81 86 LEU A C 1
ATOM 681 O O . LEU A 1 86 ? -4.305 -13.312 -4.423 1.00 87.81 86 LEU A O 1
ATOM 685 N N . VAL A 1 87 ? -5.126 -15.263 -3.656 1.00 84.12 87 VAL A N 1
ATOM 686 C CA . VAL A 1 87 ? -4.017 -16.123 -4.079 1.00 84.12 87 VAL A CA 1
ATOM 687 C C . VAL A 1 87 ? -4.510 -17.020 -5.208 1.00 84.12 87 VAL A C 1
ATOM 689 O O . VAL A 1 87 ? -5.668 -17.437 -5.210 1.00 84.12 87 VAL A O 1
ATOM 692 N N . GLY A 1 88 ? -3.643 -17.298 -6.185 1.00 84.12 88 GLY A N 1
ATOM 693 C CA . GLY A 1 88 ? -3.977 -18.185 -7.297 1.00 84.12 88 GLY A CA 1
ATOM 694 C C . GLY A 1 88 ? -4.384 -19.582 -6.801 1.00 84.12 88 GLY A C 1
ATOM 695 O O . GLY A 1 88 ? -3.686 -20.139 -5.955 1.00 84.12 88 GLY A O 1
ATOM 696 N N . PRO A 1 89 ? -5.462 -20.182 -7.339 1.00 82.06 89 PRO A N 1
ATOM 697 C CA . PRO A 1 89 ? -6.015 -21.440 -6.826 1.00 82.06 89 PRO A CA 1
ATOM 698 C C . PRO A 1 89 ? -5.068 -22.638 -6.990 1.00 82.06 89 PRO A C 1
ATOM 700 O O . PRO A 1 89 ? -5.208 -23.632 -6.290 1.00 82.06 89 PRO A O 1
ATOM 703 N N . TYR A 1 90 ? -4.095 -22.539 -7.898 1.00 85.88 90 TYR A N 1
ATOM 704 C CA . TYR A 1 90 ? -3.099 -23.580 -8.163 1.00 85.88 90 TYR A CA 1
ATOM 705 C C . TYR A 1 90 ? -1.880 -23.515 -7.232 1.00 85.88 90 TYR A C 1
ATOM 707 O O . TYR A 1 90 ? -1.006 -24.375 -7.305 1.00 85.88 90 TYR A O 1
ATOM 715 N N . ILE A 1 91 ? -1.792 -22.490 -6.378 1.00 76.44 91 ILE A N 1
ATOM 716 C CA . ILE A 1 91 ? -0.702 -22.321 -5.419 1.00 76.44 91 ILE A CA 1
ATOM 717 C C . ILE A 1 91 ? -1.253 -22.630 -4.030 1.00 76.44 91 ILE A C 1
ATOM 719 O O . ILE A 1 91 ? -1.973 -21.829 -3.435 1.00 76.44 91 ILE A O 1
ATOM 723 N N . HIS A 1 92 ? -0.892 -23.794 -3.495 1.00 75.38 92 HIS A N 1
ATOM 724 C CA . HIS A 1 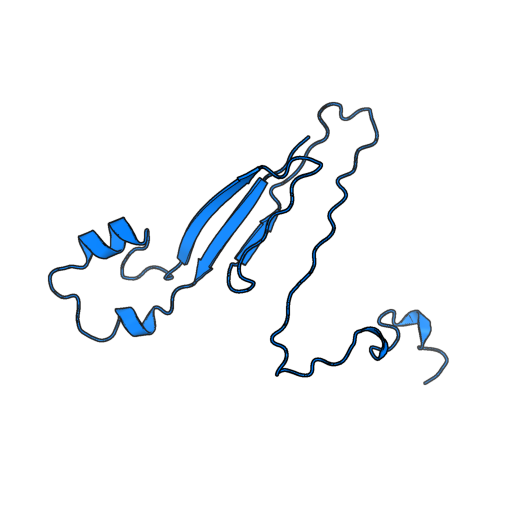92 ? -1.205 -24.145 -2.116 1.00 75.38 92 HIS A CA 1
ATOM 725 C C . HIS A 1 92 ? -0.275 -23.385 -1.170 1.00 75.38 92 HIS A C 1
ATOM 727 O O . HIS A 1 92 ? 0.891 -23.736 -1.004 1.00 75.38 92 HIS A O 1
ATOM 733 N N . ILE A 1 93 ? -0.797 -22.329 -0.550 1.00 76.19 93 ILE A N 1
ATOM 734 C CA . ILE A 1 93 ? -0.113 -21.638 0.544 1.00 76.19 93 ILE A CA 1
ATOM 735 C C . ILE A 1 93 ? -0.514 -22.306 1.857 1.00 76.19 93 ILE A C 1
ATOM 737 O O . ILE A 1 93 ? -1.687 -22.621 2.067 1.00 76.19 93 ILE A O 1
ATOM 741 N N . LEU A 1 94 ? 0.463 -22.520 2.743 1.00 73.75 94 LEU A N 1
ATOM 742 C CA . LEU A 1 94 ? 0.198 -22.966 4.107 1.00 73.75 94 LEU A CA 1
ATOM 743 C C . LEU A 1 94 ? -0.768 -21.987 4.773 1.00 73.75 94 LEU A C 1
ATOM 745 O O . LEU A 1 94 ? -0.484 -20.796 4.899 1.00 73.75 94 LEU A O 1
ATOM 749 N N . SER A 1 95 ? -1.924 -22.506 5.176 1.00 72.94 95 SER A N 1
ATOM 750 C CA . SER A 1 95 ? -2.921 -21.719 5.887 1.00 72.94 95 SER A CA 1
ATOM 751 C C . SER A 1 95 ? -2.314 -21.143 7.162 1.00 72.94 95 SER A C 1
ATOM 753 O O . SER A 1 95 ? -1.586 -21.835 7.874 1.00 72.94 95 SER A O 1
ATOM 755 N N . THR A 1 96 ? -2.678 -19.906 7.502 1.00 71.81 96 THR A N 1
ATOM 756 C CA . THR A 1 96 ? -2.358 -19.329 8.813 1.00 71.81 96 THR A CA 1
ATOM 757 C C . THR A 1 96 ? -2.985 -20.114 9.964 1.00 71.81 96 THR A C 1
ATOM 759 O O . THR A 1 96 ? -2.507 -20.002 11.085 1.00 71.81 96 THR A O 1
ATOM 762 N N . ALA A 1 97 ? -3.975 -20.974 9.695 1.00 72.94 97 ALA A N 1
ATOM 763 C CA . ALA A 1 97 ? -4.473 -21.954 10.663 1.00 72.94 97 ALA A CA 1
ATOM 764 C C . ALA A 1 97 ? -3.401 -22.970 11.109 1.00 72.94 97 ALA A C 1
ATOM 766 O O . ALA A 1 97 ? -3.517 -23.536 12.188 1.00 72.94 97 ALA A O 1
ATOM 767 N N . ASN A 1 98 ? -2.360 -23.179 10.297 1.00 78.50 98 ASN A N 1
ATOM 768 C CA . ASN A 1 98 ? -1.254 -24.097 10.576 1.00 78.50 98 ASN A CA 1
ATOM 769 C C . ASN A 1 98 ? 0.038 -23.358 10.957 1.00 78.50 98 ASN A C 1
ATOM 771 O O . ASN A 1 98 ? 1.095 -23.979 11.063 1.00 78.50 98 ASN A O 1
ATOM 775 N N . VAL A 1 99 ? -0.013 -22.031 11.113 1.00 78.25 99 VAL A N 1
ATOM 776 C CA . VAL A 1 99 ? 1.139 -21.249 11.566 1.00 78.25 99 VAL A CA 1
ATOM 777 C C . VAL A 1 99 ? 1.151 -21.289 13.096 1.00 78.25 99 VAL A C 1
ATOM 779 O O . VAL A 1 99 ? 0.166 -20.874 13.709 1.00 78.25 99 VAL A O 1
ATOM 782 N N . PRO A 1 100 ? 2.232 -21.782 13.727 1.00 77.31 100 PRO A N 1
ATOM 783 C CA . PRO A 1 100 ? 2.314 -21.846 15.178 1.00 77.31 100 PRO A CA 1
ATOM 784 C C . PRO A 1 100 ? 2.291 -20.438 15.800 1.00 77.31 100 PRO A C 1
ATOM 786 O O . PRO A 1 100 ? 2.568 -19.447 15.113 1.00 77.31 100 PRO A O 1
ATOM 789 N N . PRO A 1 101 ? 1.990 -20.337 17.105 1.00 79.81 101 PRO A N 1
ATOM 790 C CA . PRO A 1 101 ? 2.112 -19.109 17.885 1.00 79.81 101 PRO A CA 1
ATOM 791 C C . PRO A 1 101 ? 3.355 -18.273 17.528 1.00 79.81 101 PRO A C 1
ATOM 793 O O . PRO A 1 101 ? 4.485 -18.665 17.798 1.00 79.81 101 PRO A O 1
ATOM 796 N N . GLN A 1 102 ? 3.164 -17.091 16.928 1.00 83.62 102 GLN A N 1
ATOM 797 C CA . GLN A 1 102 ? 4.294 -16.224 16.549 1.00 83.62 102 GLN A CA 1
ATOM 798 C C . GLN A 1 102 ? 4.877 -15.430 17.728 1.00 83.62 102 GLN A C 1
ATOM 800 O O . GLN A 1 102 ? 5.978 -14.888 17.636 1.00 83.62 102 GLN A O 1
ATOM 805 N N . ARG A 1 103 ? 4.151 -15.355 18.847 1.00 84.25 103 ARG A N 1
ATOM 806 C CA . ARG A 1 103 ? 4.635 -14.750 20.088 1.00 84.25 103 ARG A CA 1
ATOM 807 C C . ARG A 1 103 ? 5.529 -15.736 20.827 1.00 84.25 103 ARG A C 1
ATOM 809 O O . ARG A 1 103 ? 5.083 -16.809 21.206 1.00 84.25 103 ARG A O 1
ATOM 816 N N . LYS A 1 104 ? 6.794 -15.358 21.022 1.00 77.31 104 LYS A N 1
ATOM 817 C CA . LYS A 1 104 ? 7.817 -16.210 21.644 1.00 77.31 104 LYS A CA 1
ATOM 818 C C . LYS A 1 104 ? 7.432 -16.652 23.058 1.00 77.31 104 LYS A C 1
ATOM 820 O O . LYS A 1 104 ? 7.655 -17.795 23.424 1.00 77.31 104 LYS A O 1
ATOM 825 N N . ASP A 1 105 ? 6.815 -15.760 23.823 1.00 84.62 105 ASP A N 1
ATOM 826 C CA . ASP A 1 105 ? 6.342 -16.018 25.184 1.00 84.62 105 ASP A CA 1
ATOM 827 C C . ASP A 1 105 ? 5.164 -17.004 25.258 1.00 84.62 105 ASP A C 1
ATOM 829 O O . ASP A 1 105 ? 4.790 -17.408 26.349 1.00 84.62 105 ASP A O 1
ATOM 833 N N . TRP A 1 106 ? 4.575 -17.402 24.124 1.00 79.88 106 TRP A N 1
ATOM 834 C CA . TRP A 1 106 ? 3.471 -18.369 24.085 1.00 79.88 106 TRP A CA 1
ATOM 835 C C . TRP A 1 106 ? 3.921 -19.828 23.996 1.00 79.88 106 TRP A C 1
ATOM 837 O O . TRP A 1 106 ? 3.108 -20.704 24.257 1.00 79.88 106 TRP A O 1
ATOM 847 N N . TRP A 1 107 ? 5.173 -20.094 23.617 1.00 73.94 107 TRP A N 1
ATOM 848 C CA . TRP A 1 107 ? 5.706 -21.455 23.453 1.00 73.94 107 TRP A CA 1
ATOM 849 C C . TRP A 1 107 ? 7.069 -21.661 24.126 1.00 73.94 107 TRP A C 1
ATOM 851 O O . TRP A 1 107 ? 7.614 -22.758 24.083 1.00 73.94 107 TRP A O 1
ATOM 861 N N . ALA A 1 108 ? 7.647 -20.619 24.735 1.00 73.94 108 ALA A N 1
ATOM 862 C CA . ALA A 1 108 ? 8.978 -20.686 25.340 1.00 73.94 108 ALA A CA 1
ATOM 863 C C . ALA A 1 108 ? 9.092 -21.709 26.484 1.00 73.94 108 ALA A C 1
ATOM 865 O O . ALA A 1 108 ? 10.187 -22.206 26.717 1.00 73.94 108 ALA A O 1
ATOM 866 N N . ASP A 1 109 ? 7.986 -22.029 27.157 1.00 69.75 109 ASP A N 1
ATOM 867 C CA . ASP A 1 109 ? 7.952 -23.003 28.255 1.00 69.75 109 ASP A CA 1
ATOM 868 C C . ASP A 1 109 ? 7.798 -24.460 27.764 1.00 69.75 109 ASP A C 1
ATOM 870 O O . ASP A 1 109 ? 7.857 -25.391 28.565 1.00 69.75 109 ASP A O 1
ATOM 874 N N . GLU A 1 110 ? 7.595 -24.668 26.456 1.00 60.88 110 GLU A N 1
ATOM 875 C CA . GLU A 1 110 ? 7.351 -25.978 25.828 1.00 60.88 110 GLU A CA 1
ATOM 876 C C . GLU A 1 110 ? 8.566 -26.521 25.036 1.00 60.88 110 GLU A C 1
ATOM 878 O O . GLU A 1 110 ? 8.435 -27.536 24.346 1.00 60.88 110 GLU A O 1
ATOM 883 N N . VAL A 1 111 ? 9.741 -25.872 25.127 1.00 57.66 111 VAL A N 1
ATOM 884 C CA . VAL A 1 111 ? 11.012 -26.280 24.475 1.00 57.66 111 VAL A CA 1
ATOM 885 C C . VAL A 1 111 ? 12.055 -26.733 25.488 1.00 57.66 111 VAL A C 1
ATOM 887 O O . VAL A 1 111 ? 12.248 -26.023 26.498 1.00 57.66 111 VAL A O 1
#